Protein AF-A0A3R9F2T3-F1 (afdb_monomer_lite)

Foldseek 3Di:
DVVVVVVVVVVVVVVVVVVVVVVLVVLLVLLVVLLVCLVPPPPDDPPDPDLCVSCVSRVPSLVSLLVVQPSLLVSLLVCLVVVVDADSSLQSSQVSNCSSCPVVQPDPDDDTSNRSSVVRVVVVD

Organism: NCBI:txid285983

pLDDT: mean 88.85, std 12.15, range [47.38, 98.69]

Secondary structure (DSSP, 8-state):
-HHHHHHHHHHHHHHHHHHHHHHHHHHHHHHHHHHHHHHT-TTS-TT---THHHHHHSHHHHHHHHHTTHHHHHHHHHHHHHT---THHHHHHHHHHHHHHGGG------SSHHHHHHHHHHH--

Structure (mmCIF, N/CA/C/O backbone):
data_AF-A0A3R9F2T3-F1
#
_entry.id   AF-A0A3R9F2T3-F1
#
loop_
_atom_site.group_PDB
_atom_site.id
_atom_site.type_symbol
_atom_site.label_atom_id
_atom_site.label_alt_id
_atom_site.label_comp_id
_atom_site.label_asym_id
_atom_site.label_entity_id
_atom_site.label_seq_id
_atom_site.pdbx_PDB_ins_code
_atom_site.Cartn_x
_atom_site.Cartn_y
_atom_site.Cartn_z
_atom_site.occupancy
_atom_site.B_iso_or_equiv
_atom_site.auth_seq_id
_atom_site.auth_comp_id
_atom_site.auth_asym_id
_atom_site.auth_atom_id
_atom_site.pdbx_PDB_model_num
ATOM 1 N N . MET A 1 1 ? -36.054 19.060 29.988 1.00 62.53 1 MET A N 1
ATOM 2 C CA . MET A 1 1 ? -34.663 19.448 29.649 1.00 62.53 1 MET A CA 1
ATOM 3 C C . MET A 1 1 ? -33.721 18.248 29.517 1.00 62.53 1 MET A C 1
ATOM 5 O O . MET A 1 1 ? -33.209 18.059 28.428 1.00 62.53 1 MET A O 1
ATOM 9 N N . LYS A 1 2 ? -33.553 17.373 30.529 1.00 63.06 2 LYS A N 1
ATOM 10 C CA . LYS A 1 2 ? -32.670 16.179 30.433 1.00 63.06 2 LYS A CA 1
ATOM 11 C C . LYS A 1 2 ? -32.970 15.233 29.255 1.00 63.06 2 LYS A C 1
ATOM 13 O O . LYS A 1 2 ? -32.048 14.833 28.563 1.00 63.06 2 LYS A O 1
ATOM 18 N N . LYS A 1 3 ? -34.247 14.924 28.981 1.00 65.56 3 LYS A N 1
ATOM 19 C CA . LYS A 1 3 ? -34.648 14.070 27.839 1.00 65.56 3 LYS A CA 1
ATOM 20 C C . LYS A 1 3 ? -34.315 14.691 26.472 1.00 65.56 3 LYS A C 1
ATOM 22 O O . LYS A 1 3 ? -33.939 13.974 25.559 1.00 65.56 3 LYS A O 1
ATOM 27 N N . LEU A 1 4 ? -34.404 16.019 26.364 1.00 71.12 4 LEU A N 1
ATOM 28 C CA . LEU A 1 4 ? -34.053 16.766 25.151 1.00 71.12 4 LEU A CA 1
ATOM 29 C C . LEU A 1 4 ? -32.527 16.813 24.953 1.00 71.12 4 LEU A C 1
ATOM 31 O O . LEU A 1 4 ? -32.043 16.635 23.846 1.00 71.12 4 LEU A O 1
ATOM 35 N N . LEU A 1 5 ? -31.773 16.960 26.048 1.00 69.88 5 LEU A N 1
ATOM 36 C CA . LEU A 1 5 ? -30.308 16.893 26.063 1.00 69.88 5 LEU A CA 1
ATOM 37 C C . LEU A 1 5 ? -29.784 15.516 25.6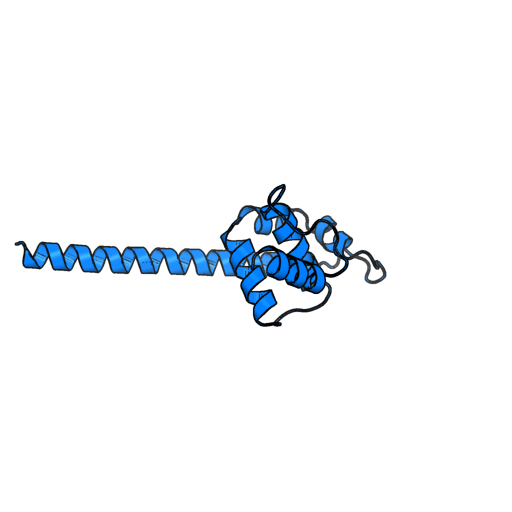26 1.00 69.88 5 LEU A C 1
ATOM 39 O O . LEU A 1 5 ? -28.881 15.447 24.802 1.00 69.88 5 LEU A O 1
ATOM 43 N N . ILE A 1 6 ? -30.381 14.427 26.123 1.00 75.38 6 ILE A N 1
ATOM 44 C CA . ILE A 1 6 ? -30.012 13.054 25.733 1.00 75.38 6 ILE A CA 1
ATOM 45 C C . ILE A 1 6 ? -30.296 12.812 24.244 1.00 75.38 6 ILE A C 1
ATOM 47 O O . ILE A 1 6 ? -29.458 12.244 23.549 1.00 75.38 6 ILE A O 1
ATOM 51 N N . LEU A 1 7 ? -31.438 13.285 23.737 1.00 74.19 7 LEU A N 1
ATOM 52 C CA . LEU A 1 7 ? -31.786 13.153 22.322 1.00 74.19 7 LEU A CA 1
ATOM 53 C C . LEU A 1 7 ? -30.789 13.900 21.420 1.00 74.19 7 LEU A C 1
ATOM 55 O O . LEU A 1 7 ? -30.310 13.332 20.443 1.00 74.19 7 LEU A O 1
ATOM 59 N N . CYS A 1 8 ? -30.410 15.132 21.777 1.00 74.06 8 CYS A N 1
ATOM 60 C CA . CYS A 1 8 ? -29.409 15.895 21.027 1.00 74.06 8 CYS A CA 1
ATOM 61 C C . CYS A 1 8 ? -28.033 15.215 21.021 1.00 74.06 8 CYS A C 1
ATOM 63 O O . CYS A 1 8 ? -27.376 15.182 19.984 1.00 74.06 8 CYS A O 1
ATOM 65 N N . VAL A 1 9 ? -27.601 14.640 22.149 1.00 76.56 9 VAL A N 1
ATOM 66 C CA . VAL A 1 9 ? -26.316 13.923 22.230 1.00 76.56 9 VAL A CA 1
ATOM 67 C C . VAL A 1 9 ? -26.311 12.691 21.320 1.00 76.56 9 VAL A C 1
ATOM 69 O O . VAL A 1 9 ? -25.340 12.476 20.599 1.00 76.56 9 VAL A O 1
ATOM 72 N N . LEU A 1 10 ? -27.402 11.921 21.282 1.00 75.62 10 LEU A N 1
ATOM 73 C CA . LEU A 1 10 ? -27.516 10.752 20.400 1.00 75.62 10 LEU A CA 1
ATOM 74 C C . LEU A 1 10 ? -27.480 11.138 18.911 1.00 75.62 10 LEU A C 1
ATOM 76 O O . LEU A 1 10 ? -26.783 10.492 18.126 1.00 75.62 10 LEU A O 1
ATOM 80 N N . VAL A 1 11 ? -28.162 12.222 18.529 1.00 75.56 11 VAL A N 1
ATOM 81 C CA . VAL A 1 11 ? -28.141 12.738 17.149 1.00 75.56 11 VAL A CA 1
ATOM 82 C C . VAL A 1 11 ? -26.733 13.201 16.753 1.00 75.56 11 VAL A C 1
ATOM 84 O O . VAL A 1 11 ? -26.256 12.848 15.675 1.00 75.56 11 VAL A O 1
ATOM 87 N N . LEU A 1 12 ? -26.022 13.911 17.634 1.00 72.38 12 LEU A N 1
ATOM 88 C CA . LEU A 1 12 ? -24.656 14.377 17.365 1.00 72.38 12 LEU A CA 1
ATOM 89 C C . LEU A 1 12 ? -23.658 13.224 17.184 1.00 72.38 12 LEU A C 1
ATOM 91 O O . LEU A 1 12 ? -22.835 13.273 16.270 1.00 72.38 12 LEU A O 1
ATOM 95 N N . ILE A 1 13 ? -23.754 12.168 17.999 1.00 75.12 13 ILE A N 1
ATOM 96 C CA . ILE A 1 13 ? -22.898 10.977 17.864 1.00 75.12 13 ILE A CA 1
ATOM 97 C C . ILE A 1 13 ? -23.143 10.289 16.514 1.00 75.12 13 ILE A C 1
ATOM 99 O O . ILE A 1 13 ? -22.188 9.926 15.825 1.00 75.12 13 ILE A O 1
ATOM 103 N N . SER A 1 14 ? -24.410 10.156 16.105 1.00 73.62 14 SER A N 1
ATOM 104 C CA . SER A 1 14 ? -24.759 9.531 14.823 1.00 73.62 14 SER A CA 1
ATOM 105 C C . SER A 1 14 ? -24.238 10.321 13.615 1.00 73.62 14 SER A C 1
ATOM 107 O O . SER A 1 14 ? -23.647 9.735 12.708 1.00 73.62 14 SER A O 1
ATOM 109 N N . ALA A 1 15 ? -24.359 11.652 13.637 1.00 75.12 15 ALA A N 1
ATOM 110 C CA . ALA A 1 15 ? -23.865 12.520 12.571 1.00 75.12 15 ALA A CA 1
ATOM 111 C C . ALA A 1 15 ? -22.330 12.497 12.475 1.00 75.12 15 ALA A C 1
ATOM 113 O O . ALA A 1 15 ? -21.773 12.483 11.377 1.00 75.12 15 ALA A O 1
ATOM 114 N N . PHE A 1 16 ? -21.638 12.444 13.618 1.00 72.12 16 PHE A N 1
ATOM 115 C CA . PHE A 1 16 ? -20.179 12.361 13.653 1.00 72.12 16 PHE A CA 1
ATOM 116 C C . PHE A 1 16 ? -19.657 11.031 13.091 1.00 72.12 16 PHE A C 1
ATOM 118 O O . PHE A 1 16 ? -18.711 11.025 12.299 1.00 72.12 16 PHE A O 1
ATOM 125 N N . GLY A 1 17 ? -20.294 9.911 13.449 1.00 77.44 17 GLY A N 1
ATOM 126 C CA . GLY A 1 17 ? -19.961 8.597 12.895 1.00 77.44 17 GLY A CA 1
ATOM 127 C C . GLY A 1 17 ? -20.178 8.533 11.381 1.00 77.44 17 GLY A C 1
ATOM 128 O O . GLY A 1 17 ? -19.307 8.055 10.653 1.00 77.44 17 GLY A O 1
ATOM 129 N N . PHE A 1 18 ? -21.293 9.089 10.903 1.00 77.25 18 PHE A N 1
ATOM 130 C CA . PHE A 1 18 ? -21.619 9.145 9.478 1.00 77.25 18 PHE A CA 1
ATOM 131 C C . PHE A 1 18 ? -20.592 9.960 8.675 1.00 77.25 18 PHE A C 1
ATOM 133 O O . PHE A 1 18 ? -20.014 9.448 7.717 1.00 77.25 18 PHE A O 1
ATOM 140 N N . LEU A 1 19 ? -20.256 11.172 9.131 1.00 78.81 19 LEU A N 1
ATOM 141 C CA . LEU A 1 19 ? -19.255 12.026 8.478 1.00 78.81 19 LEU A CA 1
ATOM 142 C C . LEU A 1 19 ? -17.863 11.366 8.424 1.00 78.81 19 LEU A C 1
ATOM 144 O O . LEU A 1 19 ? -17.111 11.536 7.462 1.00 78.81 19 LEU A O 1
ATOM 148 N N . SER A 1 20 ? -17.496 10.607 9.460 1.00 83.38 20 SER A N 1
ATOM 149 C CA . SER A 1 20 ? -16.234 9.861 9.476 1.00 83.38 20 SER A CA 1
ATOM 150 C C . SER A 1 20 ? -16.210 8.737 8.436 1.00 83.38 20 SER A C 1
ATOM 152 O O . SER A 1 20 ? -15.168 8.502 7.820 1.00 83.38 20 SER A O 1
ATOM 154 N N . ALA A 1 21 ? -17.334 8.046 8.234 1.00 85.12 21 ALA A N 1
ATOM 155 C CA . ALA A 1 21 ? -17.444 6.970 7.253 1.00 85.12 21 ALA A CA 1
ATOM 156 C C . ALA A 1 21 ? -17.345 7.501 5.815 1.00 85.12 21 ALA A C 1
ATOM 158 O O . ALA A 1 21 ? -16.584 6.951 5.018 1.00 85.12 21 ALA A O 1
ATOM 159 N N . GLU A 1 22 ? -18.027 8.608 5.505 1.00 87.19 22 GLU A N 1
ATOM 160 C CA . GLU A 1 22 ? -17.955 9.250 4.184 1.00 87.19 22 GLU A CA 1
ATOM 161 C C . GLU A 1 22 ? -16.525 9.673 3.834 1.00 87.19 22 GLU A C 1
ATOM 163 O O . GLU A 1 22 ? -16.023 9.352 2.757 1.00 87.19 22 GLU A O 1
ATOM 168 N N . ARG A 1 23 ? -15.812 10.315 4.771 1.00 90.19 23 ARG A N 1
ATOM 169 C CA . ARG A 1 23 ? -14.407 10.692 4.547 1.00 90.19 23 ARG A CA 1
ATOM 170 C C . ARG A 1 23 ? -13.491 9.487 4.340 1.00 90.19 23 ARG A C 1
ATOM 172 O O . ARG A 1 23 ? -12.561 9.567 3.533 1.00 90.19 23 ARG A O 1
ATOM 179 N N . LYS A 1 24 ? -13.723 8.380 5.056 1.00 93.44 24 LYS A N 1
ATOM 180 C CA . LYS A 1 24 ? -12.959 7.138 4.855 1.00 93.44 24 LYS A CA 1
ATOM 181 C C . LYS A 1 24 ? -13.210 6.576 3.454 1.00 93.44 24 LYS A C 1
ATOM 183 O O . LYS A 1 24 ? -12.247 6.230 2.776 1.00 93.44 24 LYS A O 1
ATOM 188 N N . MET A 1 25 ? -14.465 6.544 3.009 1.00 94.44 25 MET A N 1
ATOM 189 C CA . MET A 1 25 ? -14.836 6.073 1.671 1.00 94.44 25 MET A CA 1
ATOM 190 C C . MET A 1 25 ? -14.201 6.924 0.567 1.00 94.44 25 MET A C 1
ATOM 192 O O . MET A 1 25 ? -13.632 6.387 -0.379 1.00 94.44 25 MET A O 1
ATOM 196 N N . GLU A 1 26 ? -14.222 8.247 0.714 1.00 96.44 26 GLU A N 1
ATOM 197 C CA . GLU A 1 26 ? -13.576 9.143 -0.248 1.00 96.44 26 GLU A CA 1
ATOM 198 C C . GLU A 1 26 ? -12.052 8.954 -0.282 1.00 96.44 26 GLU A C 1
ATOM 200 O O . GLU A 1 26 ? -11.424 8.974 -1.339 1.00 96.44 26 GLU A O 1
ATOM 205 N N . THR A 1 27 ? -11.439 8.695 0.874 1.00 97.62 27 THR A N 1
ATOM 206 C CA . THR A 1 27 ? -10.010 8.360 0.943 1.00 97.62 27 THR A CA 1
ATOM 207 C C . THR A 1 27 ? -9.710 7.050 0.212 1.00 97.62 27 THR A C 1
ATOM 209 O O . THR A 1 27 ? -8.735 6.989 -0.532 1.00 97.62 27 THR A O 1
ATOM 212 N N . ILE A 1 28 ? -10.553 6.028 0.387 1.00 98.06 28 ILE A N 1
ATOM 213 C CA . ILE A 1 28 ? -10.445 4.742 -0.320 1.00 98.06 28 ILE A CA 1
ATOM 214 C C . ILE A 1 28 ? -10.572 4.938 -1.832 1.00 98.06 28 ILE A C 1
ATOM 216 O O . ILE A 1 28 ? -9.751 4.415 -2.581 1.00 98.06 28 ILE A O 1
ATOM 220 N N . ARG A 1 29 ? -11.529 5.754 -2.287 1.00 98.19 29 ARG A N 1
ATOM 221 C CA . ARG A 1 29 ? -11.674 6.079 -3.712 1.00 98.19 29 ARG A CA 1
ATOM 222 C C . ARG A 1 29 ? -10.417 6.710 -4.301 1.00 98.19 29 ARG A C 1
ATOM 224 O O . ARG A 1 29 ? -10.020 6.339 -5.401 1.00 98.19 29 ARG A O 1
ATOM 231 N N . HIS A 1 30 ? -9.789 7.640 -3.583 1.00 98.31 30 HIS A N 1
ATOM 232 C CA . HIS A 1 30 ? -8.525 8.225 -4.028 1.00 98.31 30 HIS A CA 1
ATOM 233 C C . HIS A 1 30 ? -7.396 7.191 -4.079 1.00 98.31 30 HIS A C 1
ATOM 235 O O . HIS A 1 30 ? -6.673 7.153 -5.067 1.00 98.31 30 HIS A O 1
ATOM 241 N N . ILE A 1 31 ? -7.292 6.312 -3.075 1.00 98.50 31 ILE A N 1
ATOM 242 C CA . ILE A 1 31 ? -6.305 5.220 -3.066 1.00 98.50 31 ILE A CA 1
ATOM 243 C C . ILE A 1 31 ? -6.478 4.310 -4.288 1.00 98.50 31 ILE A C 1
ATOM 245 O O . ILE A 1 31 ? -5.494 4.006 -4.960 1.00 98.50 31 ILE A O 1
ATOM 249 N N . ASP A 1 32 ? -7.709 3.891 -4.592 1.00 97.88 32 ASP A N 1
ATOM 250 C CA . ASP A 1 32 ? -7.987 3.037 -5.751 1.00 97.88 32 ASP A CA 1
ATOM 251 C C . ASP A 1 32 ? -7.696 3.764 -7.073 1.00 97.88 32 ASP A C 1
ATOM 253 O O . ASP A 1 32 ? -7.104 3.180 -7.977 1.00 97.88 32 ASP A O 1
ATOM 257 N N . SER A 1 33 ? -8.032 5.053 -7.168 1.00 98.12 33 SER A N 1
ATOM 258 C CA . SER A 1 33 ? -7.736 5.872 -8.350 1.00 98.12 33 SER A CA 1
ATOM 259 C C . SER A 1 33 ? -6.231 6.039 -8.591 1.00 98.12 33 SER A C 1
ATOM 261 O O . SER A 1 33 ? -5.772 5.943 -9.733 1.00 98.12 33 SER A O 1
ATOM 263 N N . ASP A 1 34 ? -5.453 6.296 -7.538 1.00 98.44 34 ASP A N 1
ATOM 264 C CA . ASP A 1 34 ? -3.992 6.381 -7.623 1.00 98.44 34 ASP A CA 1
ATOM 265 C C . ASP A 1 34 ? -3.406 5.016 -8.023 1.00 98.44 34 ASP A C 1
ATOM 267 O O . ASP A 1 34 ? -2.566 4.935 -8.920 1.00 98.44 34 ASP A O 1
ATOM 271 N N . LEU A 1 35 ? -3.896 3.921 -7.428 1.00 97.38 35 LEU A N 1
ATOM 272 C CA . LEU A 1 35 ? -3.460 2.560 -7.752 1.00 97.38 35 LEU A CA 1
ATOM 273 C C . LEU A 1 35 ? -3.718 2.220 -9.224 1.00 97.38 35 LEU A C 1
ATOM 275 O O . LEU A 1 35 ? -2.818 1.735 -9.912 1.00 97.38 35 LEU A O 1
ATOM 279 N N . ASP A 1 36 ? -4.917 2.513 -9.724 1.00 96.00 36 ASP A N 1
ATOM 280 C CA . ASP A 1 36 ? -5.269 2.291 -11.124 1.00 96.00 36 ASP A CA 1
ATOM 281 C C . ASP A 1 36 ? -4.423 3.159 -12.065 1.00 96.00 36 ASP A C 1
ATOM 283 O O . ASP A 1 36 ? -4.043 2.702 -13.146 1.00 96.00 36 ASP A O 1
ATOM 287 N N . THR A 1 37 ? -4.062 4.378 -11.660 1.00 95.94 37 THR A N 1
ATOM 288 C CA . THR A 1 37 ? -3.157 5.240 -12.439 1.00 95.94 37 THR A CA 1
ATOM 289 C C . THR A 1 37 ? -1.764 4.620 -12.561 1.00 95.94 37 THR A C 1
ATOM 291 O O . THR A 1 37 ? -1.197 4.587 -13.658 1.00 95.94 37 THR A O 1
ATOM 294 N N . ILE A 1 38 ? -1.233 4.056 -11.470 1.00 94.44 38 ILE A N 1
ATOM 295 C CA . ILE A 1 38 ? 0.056 3.347 -11.474 1.00 94.44 38 ILE A CA 1
ATOM 296 C C . ILE A 1 38 ? -0.008 2.127 -12.397 1.00 94.44 38 ILE A C 1
ATOM 298 O O . ILE A 1 38 ? 0.853 1.969 -13.263 1.00 94.44 38 ILE A O 1
ATOM 302 N N . VAL A 1 39 ? -1.036 1.286 -12.247 1.00 92.44 39 VAL A N 1
ATOM 303 C CA . VAL A 1 39 ? -1.209 0.048 -13.031 1.00 92.44 39 VAL A CA 1
ATOM 304 C C . VAL A 1 39 ? -1.340 0.334 -14.529 1.00 92.44 39 VAL A C 1
ATOM 306 O O . VAL A 1 39 ? -0.772 -0.390 -15.344 1.00 92.44 39 VAL A O 1
ATOM 309 N N . ASN A 1 40 ? -2.049 1.400 -14.903 1.00 91.69 40 ASN A N 1
ATOM 310 C CA . ASN A 1 40 ? -2.318 1.752 -16.300 1.00 91.69 40 ASN A CA 1
ATOM 311 C C . ASN A 1 40 ? -1.281 2.717 -16.907 1.00 91.69 40 ASN A C 1
ATOM 313 O O . ASN A 1 40 ? -1.523 3.320 -17.960 1.00 91.69 40 ASN A O 1
ATOM 317 N N . SER A 1 41 ? -0.126 2.888 -16.258 1.00 86.75 41 SER A N 1
ATOM 318 C CA . SER A 1 41 ? 0.918 3.802 -16.717 1.00 86.75 41 SER A CA 1
ATOM 319 C C . SER A 1 41 ? 1.454 3.417 -18.101 1.00 86.75 41 SER A C 1
ATOM 321 O O . SER A 1 41 ? 2.100 2.387 -18.282 1.00 86.75 41 SER A O 1
ATOM 323 N N . LYS A 1 42 ? 1.252 4.301 -19.086 1.00 79.38 42 LYS A N 1
ATOM 324 C CA . LYS A 1 42 ? 1.753 4.139 -20.466 1.00 79.38 42 LYS A CA 1
ATOM 325 C C . LYS A 1 42 ? 3.262 4.369 -20.603 1.00 79.38 42 LYS A C 1
ATOM 327 O O . LYS A 1 42 ? 3.829 4.087 -21.652 1.00 79.38 42 LYS A O 1
ATOM 332 N N . ASN A 1 43 ? 3.900 4.893 -19.555 1.00 71.06 43 ASN A N 1
ATOM 333 C CA . ASN A 1 43 ? 5.323 5.238 -19.537 1.00 71.06 43 ASN A CA 1
ATOM 334 C C . ASN A 1 43 ? 6.227 4.034 -19.223 1.00 71.06 43 ASN A C 1
ATOM 336 O O . ASN A 1 43 ? 7.450 4.167 -19.224 1.00 71.06 43 ASN A O 1
ATOM 340 N N . VAL A 1 44 ? 5.647 2.862 -18.952 1.00 76.00 44 VAL A N 1
ATOM 341 C CA . VAL 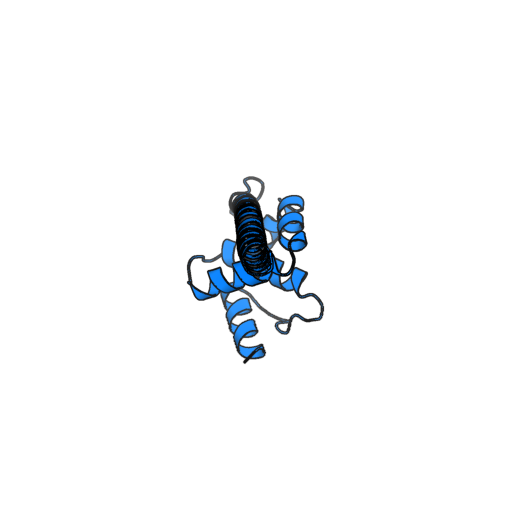A 1 44 ? 6.390 1.614 -18.775 1.00 76.00 44 VAL A CA 1
ATOM 342 C C . VAL A 1 44 ? 6.290 0.814 -20.066 1.00 76.00 44 VAL A C 1
ATOM 344 O O . VAL A 1 44 ? 5.207 0.397 -20.467 1.00 76.00 44 VAL A O 1
ATOM 347 N N . ASN A 1 45 ? 7.425 0.574 -20.725 1.00 63.38 45 ASN A N 1
ATOM 348 C CA . ASN A 1 45 ? 7.458 -0.370 -21.837 1.00 63.38 45 ASN A CA 1
ATOM 349 C C . ASN A 1 45 ? 7.053 -1.756 -21.317 1.00 63.38 45 ASN A C 1
ATOM 351 O O . ASN A 1 45 ? 7.690 -2.296 -20.410 1.00 63.38 45 ASN A O 1
ATOM 355 N N . SER A 1 46 ? 6.029 -2.348 -21.931 1.00 54.09 46 SER A N 1
ATOM 356 C CA . SER A 1 46 ? 5.417 -3.644 -21.591 1.00 54.09 46 SER A CA 1
ATOM 357 C C . SER A 1 46 ? 6.371 -4.853 -21.629 1.00 54.09 46 SER A C 1
ATOM 359 O O . SER A 1 46 ? 5.976 -5.957 -21.272 1.00 54.09 46 SER A O 1
ATOM 361 N N . PHE A 1 47 ? 7.637 -4.648 -22.008 1.00 47.38 47 PHE A N 1
ATOM 362 C CA . PHE A 1 47 ? 8.719 -5.640 -21.983 1.00 47.38 47 PHE A CA 1
ATOM 363 C C . PHE A 1 47 ? 9.526 -5.660 -20.676 1.00 47.38 47 PHE A C 1
ATOM 365 O O . PHE A 1 47 ? 10.415 -6.495 -20.513 1.00 47.38 47 PHE A O 1
ATOM 372 N N . SER A 1 48 ? 9.262 -4.746 -19.739 1.00 49.78 48 SER A N 1
ATOM 373 C CA . SER A 1 48 ? 9.942 -4.737 -18.444 1.00 49.78 48 SER A CA 1
ATOM 374 C C . SER A 1 48 ? 9.324 -5.797 -17.522 1.00 49.78 48 SER A C 1
ATOM 376 O O . SER A 1 48 ? 8.209 -5.632 -17.033 1.00 49.78 48 SER A O 1
ATOM 378 N N . SER A 1 49 ? 10.083 -6.850 -17.216 1.00 54.41 49 SER A N 1
ATOM 379 C CA . SER A 1 49 ? 9.784 -7.849 -16.174 1.00 54.41 49 SER A CA 1
ATOM 380 C C . SER A 1 49 ? 9.850 -7.291 -14.742 1.00 54.41 49 SER A C 1
ATOM 382 O O . SER A 1 49 ? 9.732 -8.034 -13.772 1.00 54.41 49 SER A O 1
ATOM 384 N N . HIS A 1 50 ? 10.062 -5.982 -14.588 1.00 67.19 50 HIS A N 1
ATOM 385 C CA . HIS A 1 50 ? 10.303 -5.334 -13.309 1.00 67.19 50 HIS A CA 1
ATOM 386 C C . HIS A 1 50 ? 9.050 -4.578 -12.880 1.00 67.19 50 HIS A C 1
ATOM 388 O O . HIS A 1 50 ? 8.875 -3.409 -13.208 1.00 67.19 50 HIS A O 1
ATOM 394 N N . THR A 1 51 ? 8.186 -5.226 -12.106 1.00 77.88 51 THR A N 1
ATOM 395 C CA . THR A 1 51 ? 6.931 -4.666 -11.572 1.00 77.88 51 THR A CA 1
ATOM 396 C C . THR A 1 51 ? 7.132 -3.322 -10.845 1.00 77.88 51 THR A C 1
ATOM 398 O O . THR A 1 51 ? 6.292 -2.429 -10.916 1.00 77.88 51 THR A O 1
ATOM 401 N N . ASN A 1 52 ? 8.313 -3.112 -10.252 1.00 84.44 52 ASN A N 1
ATOM 402 C CA . ASN A 1 52 ? 8.739 -1.849 -9.637 1.00 84.44 52 ASN A CA 1
ATOM 403 C C . ASN A 1 52 ? 8.867 -0.662 -10.626 1.00 84.44 52 ASN A C 1
ATOM 405 O O . ASN A 1 52 ? 8.857 0.497 -10.217 1.00 84.44 52 ASN A O 1
ATOM 409 N N . ALA A 1 53 ? 8.984 -0.907 -11.935 1.00 88.69 53 ALA A N 1
ATOM 410 C CA . ALA A 1 53 ? 9.050 0.152 -12.944 1.00 88.69 53 ALA A CA 1
ATOM 411 C C . ALA A 1 53 ? 7.767 1.000 -12.985 1.00 88.69 53 ALA A C 1
ATOM 413 O O . ALA A 1 53 ? 7.848 2.206 -13.203 1.00 88.69 53 ALA A O 1
ATOM 414 N N . TYR A 1 54 ? 6.607 0.398 -12.704 1.00 91.56 54 TYR A N 1
ATOM 415 C CA . TYR A 1 54 ? 5.324 1.105 -12.641 1.00 91.56 54 TYR A CA 1
ATOM 416 C C . TYR A 1 54 ? 5.286 2.118 -11.497 1.00 91.56 54 TYR A C 1
ATOM 418 O O . TYR A 1 54 ? 4.907 3.265 -11.713 1.00 91.56 54 TYR A O 1
ATOM 426 N N . ILE A 1 55 ? 5.786 1.736 -10.319 1.00 92.56 55 ILE A N 1
ATOM 427 C CA . ILE A 1 55 ? 5.910 2.634 -9.162 1.00 92.56 55 ILE A CA 1
ATOM 428 C C . ILE A 1 55 ? 6.847 3.803 -9.487 1.00 92.56 55 ILE A C 1
ATOM 430 O O . ILE A 1 55 ? 6.516 4.959 -9.244 1.00 92.56 55 ILE A O 1
ATOM 434 N N . LYS A 1 56 ? 8.004 3.522 -10.100 1.00 91.12 56 LYS A N 1
ATOM 435 C CA . LYS A 1 56 ? 8.975 4.563 -10.481 1.00 91.12 56 LYS A CA 1
ATOM 436 C C . LYS A 1 56 ? 8.449 5.526 -11.546 1.00 91.12 56 LYS A C 1
ATOM 438 O O . LYS A 1 56 ? 8.891 6.669 -11.583 1.00 91.12 56 LYS A O 1
ATOM 443 N N . ALA A 1 57 ? 7.550 5.067 -12.413 1.00 91.50 57 ALA A N 1
ATOM 444 C CA . ALA A 1 57 ? 6.940 5.893 -13.448 1.00 91.50 57 ALA A CA 1
ATOM 445 C C . ALA A 1 57 ? 5.817 6.800 -12.917 1.00 91.50 57 ALA A C 1
ATOM 447 O O . ALA A 1 57 ? 5.497 7.784 -13.577 1.00 91.50 57 ALA A O 1
ATOM 448 N N . GLN A 1 58 ? 5.231 6.465 -11.762 1.00 94.38 58 GLN A N 1
ATOM 449 C CA . GLN A 1 58 ? 4.129 7.192 -11.115 1.00 94.38 58 GLN A CA 1
ATOM 450 C C . GLN A 1 58 ? 4.438 7.421 -9.617 1.00 94.38 58 GLN A C 1
ATOM 452 O O . GLN A 1 58 ? 3.754 6.895 -8.731 1.00 94.38 58 GLN A O 1
ATOM 457 N N . PRO A 1 59 ? 5.534 8.143 -9.296 1.00 95.12 59 PRO A N 1
ATOM 458 C CA . PRO A 1 59 ? 6.008 8.270 -7.919 1.00 95.12 59 PRO A CA 1
ATOM 459 C C . PRO A 1 59 ? 5.060 9.098 -7.041 1.00 95.12 59 PRO A C 1
ATOM 461 O O . PRO A 1 59 ? 5.005 8.874 -5.831 1.00 95.12 59 PRO A O 1
ATOM 464 N N . GLN A 1 60 ? 4.316 10.043 -7.627 1.00 97.56 60 GLN A N 1
ATOM 465 C CA . GLN A 1 60 ? 3.395 10.906 -6.888 1.00 97.56 60 GLN A CA 1
ATOM 466 C C . GLN A 1 60 ? 2.172 10.121 -6.411 1.00 97.56 60 GLN A C 1
ATOM 468 O O . GLN A 1 60 ? 1.785 10.224 -5.252 1.00 97.56 60 GLN A O 1
ATOM 473 N N . GLU A 1 61 ? 1.598 9.304 -7.282 1.00 98.19 61 GLU A N 1
ATOM 474 C CA . GLU A 1 61 ? 0.448 8.445 -7.020 1.00 98.19 61 GLU A CA 1
ATOM 475 C C . GLU A 1 61 ? 0.813 7.403 -5.961 1.00 98.19 61 GLU A C 1
ATOM 477 O O . GLU A 1 61 ? 0.086 7.202 -4.988 1.00 98.19 61 GLU A O 1
ATOM 482 N N . PHE A 1 62 ? 2.002 6.801 -6.072 1.00 98.19 62 PHE A N 1
ATOM 483 C CA . PHE A 1 62 ? 2.480 5.874 -5.050 1.00 98.19 62 PHE A CA 1
ATOM 484 C C . PHE A 1 62 ? 2.663 6.571 -3.694 1.00 98.19 62 PHE A C 1
ATOM 486 O O . PHE A 1 62 ? 2.229 6.056 -2.659 1.00 98.19 62 PHE A O 1
ATOM 493 N N . HIS A 1 63 ? 3.244 7.775 -3.685 1.00 98.38 63 HIS A N 1
ATOM 494 C CA . HIS A 1 63 ? 3.356 8.581 -2.472 1.00 98.38 63 HIS A CA 1
ATOM 495 C C . HIS A 1 63 ? 1.981 8.927 -1.881 1.00 98.38 63 HIS A C 1
ATOM 497 O O . HIS A 1 63 ? 1.796 8.823 -0.665 1.00 98.38 63 HIS A O 1
ATOM 503 N N . ASN A 1 64 ? 1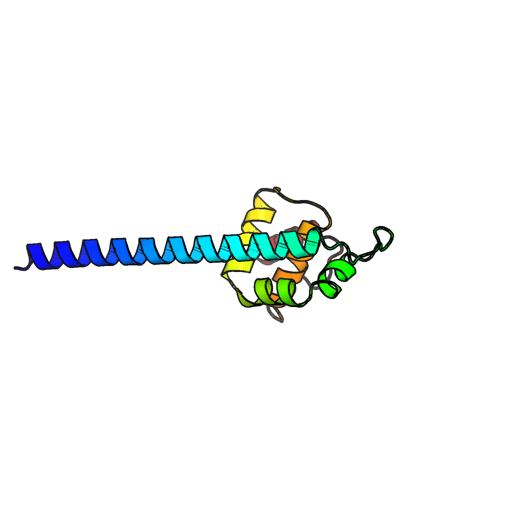.006 9.293 -2.717 1.00 98.50 64 ASN A N 1
ATOM 504 C CA . ASN A 1 64 ? -0.353 9.606 -2.284 1.00 98.50 64 ASN A CA 1
ATOM 505 C C . ASN A 1 64 ? -0.976 8.422 -1.539 1.00 98.50 64 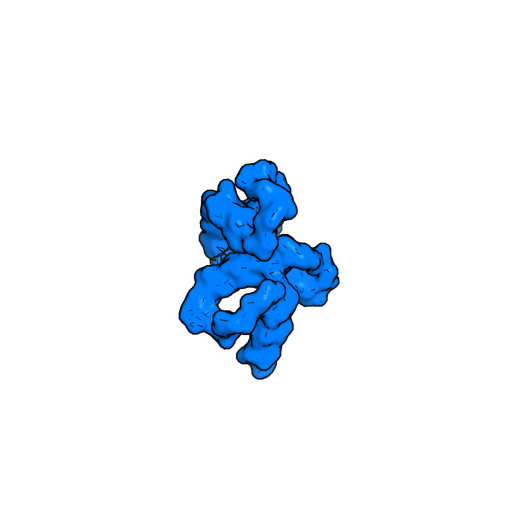ASN A C 1
ATOM 507 O O . ASN A 1 64 ? -1.496 8.627 -0.438 1.00 98.50 64 ASN A O 1
ATOM 511 N N . ILE A 1 65 ? -0.850 7.202 -2.069 1.00 98.69 65 ILE A N 1
ATOM 512 C CA . ILE A 1 65 ? -1.314 5.967 -1.418 1.00 98.69 65 ILE A CA 1
ATOM 513 C C . ILE A 1 65 ? -0.632 5.788 -0.056 1.00 98.69 65 ILE A C 1
ATOM 515 O O . ILE A 1 65 ? -1.306 5.699 0.974 1.00 98.69 65 ILE A O 1
ATOM 519 N N . VAL A 1 66 ? 0.706 5.796 -0.024 1.00 98.62 66 VAL A N 1
ATOM 520 C CA . VAL A 1 66 ? 1.497 5.589 1.206 1.00 98.62 66 VAL A CA 1
ATOM 521 C C . VAL A 1 66 ? 1.181 6.650 2.270 1.00 98.62 66 VAL A C 1
ATOM 523 O O . VAL A 1 66 ? 1.143 6.352 3.470 1.00 98.62 66 VAL A O 1
ATOM 526 N N . SER A 1 67 ? 0.893 7.888 1.855 1.00 98.38 67 SER A N 1
ATOM 527 C CA . SER A 1 67 ? 0.536 8.991 2.755 1.00 98.38 67 SER A CA 1
ATOM 528 C C . SER A 1 67 ? -0.767 8.747 3.530 1.00 98.38 67 SER A C 1
ATOM 530 O O . SER A 1 67 ? -0.953 9.337 4.595 1.00 98.38 67 SER A O 1
ATOM 532 N N . LYS A 1 68 ? -1.652 7.854 3.053 1.00 98.25 68 LYS A N 1
ATOM 533 C CA . LYS A 1 68 ? -2.916 7.517 3.737 1.00 98.25 68 LYS A CA 1
ATOM 534 C C . LYS A 1 68 ? -2.746 6.514 4.883 1.00 98.25 68 LYS A C 1
ATOM 536 O O . LYS A 1 68 ? -3.704 6.271 5.621 1.00 98.25 68 LYS A O 1
ATOM 541 N N . LYS A 1 69 ? -1.533 5.979 5.079 1.00 97.88 69 LYS A N 1
ATOM 542 C CA . LYS A 1 69 ? -1.141 5.159 6.239 1.00 97.88 69 LYS A CA 1
ATOM 543 C C . LYS A 1 69 ? -2.132 4.015 6.499 1.00 97.88 69 LYS A C 1
ATOM 545 O O . LYS A 1 69 ? -2.385 3.213 5.607 1.00 97.88 69 LYS A O 1
ATOM 550 N N . GLN A 1 70 ? -2.694 3.944 7.709 1.00 97.38 70 GLN A N 1
ATOM 551 C CA . GLN A 1 70 ? -3.547 2.843 8.153 1.00 97.38 70 GLN A CA 1
ATOM 552 C C . GLN A 1 70 ? -4.763 2.626 7.244 1.00 97.38 70 GLN A C 1
ATOM 554 O O . GLN A 1 70 ? -5.141 1.486 7.018 1.00 97.38 70 GLN A O 1
ATOM 559 N N . VAL A 1 71 ? -5.340 3.690 6.668 1.00 98.00 71 VAL A N 1
ATOM 560 C CA . VAL A 1 71 ? -6.503 3.553 5.775 1.00 98.00 71 VAL A CA 1
ATOM 561 C C . VAL A 1 71 ? -6.144 2.762 4.515 1.00 98.00 71 VAL A C 1
ATOM 563 O O . VAL A 1 71 ? -6.917 1.901 4.109 1.00 98.00 71 VAL A O 1
ATOM 566 N N . ALA A 1 72 ? -4.970 3.016 3.926 1.00 98.50 72 ALA A N 1
ATOM 567 C CA . ALA A 1 72 ? -4.487 2.258 2.772 1.00 98.50 72 ALA A CA 1
ATOM 568 C C . ALA A 1 72 ? -4.080 0.830 3.151 1.00 98.50 72 ALA A C 1
ATOM 570 O O . ALA A 1 72 ? -4.404 -0.102 2.421 1.00 98.50 72 ALA A O 1
ATOM 571 N N . LEU A 1 73 ? -3.423 0.650 4.303 1.00 98.50 73 LEU A N 1
ATOM 572 C CA . LEU A 1 73 ? -3.056 -0.677 4.798 1.00 98.50 73 LEU A CA 1
ATOM 573 C C . LEU A 1 73 ? -4.294 -1.565 4.992 1.00 98.50 73 LEU A C 1
ATOM 575 O O . LEU A 1 73 ? -4.345 -2.651 4.423 1.00 98.50 73 LEU A O 1
ATOM 579 N N . ASP A 1 74 ? -5.297 -1.090 5.733 1.00 97.94 74 ASP A N 1
ATOM 580 C CA . ASP A 1 74 ? -6.532 -1.841 5.996 1.00 97.94 74 ASP A CA 1
ATOM 581 C C . ASP A 1 74 ? -7.262 -2.188 4.694 1.00 97.94 74 ASP A C 1
ATOM 583 O O . ASP A 1 74 ? -7.658 -3.334 4.489 1.00 97.94 74 ASP A O 1
ATOM 587 N N . HIS A 1 75 ? -7.400 -1.205 3.795 1.00 98.00 75 HIS A N 1
ATOM 588 C CA . HIS A 1 75 ? -8.070 -1.383 2.505 1.00 98.00 75 HIS A CA 1
ATOM 589 C C . HIS A 1 75 ? -7.379 -2.439 1.635 1.00 98.00 75 HIS A C 1
ATOM 591 O O . HIS A 1 75 ? -8.033 -3.312 1.067 1.00 98.00 75 HIS A O 1
ATOM 597 N N . PHE A 1 76 ? -6.047 -2.412 1.553 1.00 98.00 76 PHE A N 1
ATOM 598 C CA . PHE A 1 76 ? -5.312 -3.393 0.757 1.00 98.00 76 PHE A CA 1
ATOM 599 C C . PHE A 1 76 ? -5.322 -4.787 1.374 1.00 98.00 76 PHE A C 1
ATOM 601 O O . PHE A 1 76 ? -5.483 -5.757 0.635 1.00 98.00 76 PHE A O 1
ATOM 608 N N . LEU A 1 77 ? -5.216 -4.911 2.700 1.00 97.50 77 LEU A N 1
ATOM 609 C CA . LEU A 1 77 ? -5.366 -6.203 3.376 1.00 97.50 77 LEU A CA 1
ATOM 610 C C . LEU A 1 77 ? -6.759 -6.804 3.140 1.00 97.50 77 LEU A C 1
ATOM 612 O O . LEU A 1 77 ? -6.872 -8.010 2.915 1.00 97.50 77 LEU A O 1
ATOM 616 N N . GLU A 1 78 ? -7.804 -5.974 3.125 1.00 96.94 78 GLU A N 1
ATOM 617 C CA . GLU A 1 78 ? -9.161 -6.398 2.775 1.00 96.94 78 GLU A CA 1
ATOM 618 C C . GLU A 1 78 ? -9.253 -6.867 1.313 1.00 96.94 78 GLU A C 1
ATOM 620 O O . GLU A 1 78 ? -9.768 -7.956 1.051 1.00 96.94 78 GLU A O 1
ATOM 625 N N . LYS A 1 79 ? -8.706 -6.104 0.358 1.00 96.44 79 LYS A N 1
ATOM 626 C CA . LYS A 1 79 ? -8.663 -6.505 -1.061 1.00 96.44 79 LYS A CA 1
ATOM 627 C C . LYS A 1 79 ? -7.902 -7.813 -1.282 1.00 96.44 79 LYS A C 1
ATOM 629 O O . LYS A 1 79 ? -8.357 -8.675 -2.038 1.00 96.44 79 LYS A O 1
ATOM 634 N N . PHE A 1 80 ? -6.774 -7.999 -0.595 1.00 96.25 80 PHE A N 1
ATOM 635 C CA . PHE A 1 80 ? -6.042 -9.262 -0.622 1.00 96.25 80 PHE A CA 1
ATOM 636 C C . PHE A 1 80 ? -6.902 -10.420 -0.112 1.00 96.25 80 PHE A C 1
ATOM 638 O O . PHE A 1 80 ? -6.977 -11.449 -0.789 1.00 96.25 80 PHE A O 1
ATOM 645 N N . ALA A 1 81 ? -7.573 -10.247 1.031 1.00 95.44 81 ALA A N 1
ATOM 646 C CA . ALA A 1 81 ? -8.425 -11.270 1.638 1.00 95.44 81 ALA A CA 1
ATOM 647 C C . ALA A 1 81 ? -9.563 -11.714 0.707 1.00 95.44 81 ALA A C 1
ATOM 649 O O . ALA A 1 81 ? -9.887 -12.899 0.649 1.00 95.44 81 ALA A O 1
ATOM 650 N N . LYS A 1 82 ? -10.145 -10.776 -0.049 1.00 94.88 82 LYS A N 1
ATOM 651 C CA . LYS A 1 82 ? -11.225 -11.066 -1.004 1.00 94.88 82 LYS A CA 1
ATOM 652 C C . LYS A 1 82 ? -10.746 -11.709 -2.309 1.00 94.88 82 LYS A C 1
ATOM 654 O O . LYS A 1 82 ? -11.566 -12.240 -3.049 1.00 94.88 82 LYS A O 1
ATOM 659 N N . GLY A 1 83 ? -9.443 -11.674 -2.599 1.00 88.38 83 GLY A N 1
ATOM 660 C CA . GLY A 1 83 ? -8.900 -12.220 -3.847 1.00 88.38 83 GLY A CA 1
ATOM 661 C C . GLY A 1 83 ? -9.327 -11.435 -5.091 1.00 88.38 83 GLY A C 1
ATOM 662 O O . GLY A 1 83 ? -9.395 -12.003 -6.175 1.00 88.38 83 GLY A O 1
ATOM 663 N N . GLU A 1 84 ? -9.640 -10.146 -4.936 1.00 79.06 84 GLU A N 1
ATOM 664 C CA . GLU A 1 84 ? -10.205 -9.308 -6.008 1.00 79.06 84 GLU A CA 1
ATOM 665 C C . GLU A 1 84 ? -9.175 -8.881 -7.062 1.00 79.06 84 GLU A C 1
ATOM 667 O O . GLU A 1 84 ? -9.553 -8.393 -8.123 1.00 79.06 84 GLU A O 1
ATOM 672 N N . GLU A 1 85 ? -7.881 -9.051 -6.786 1.00 80.31 85 GLU A N 1
ATOM 673 C CA . GLU A 1 85 ? -6.791 -8.504 -7.594 1.00 80.31 85 GLU A CA 1
ATOM 674 C C . GLU A 1 85 ? -5.710 -9.561 -7.856 1.00 80.31 85 GLU A C 1
ATOM 676 O O . GLU A 1 85 ? -5.589 -10.537 -7.116 1.00 80.31 85 GLU A O 1
ATOM 681 N N . ASN A 1 86 ? -4.907 -9.371 -8.909 1.00 81.25 86 ASN A N 1
ATOM 682 C CA . ASN A 1 86 ? -3.792 -10.258 -9.242 1.00 81.25 86 ASN A CA 1
ATOM 683 C C . ASN A 1 86 ? -2.583 -9.508 -9.831 1.00 81.25 86 ASN A C 1
ATOM 685 O O . ASN A 1 86 ? -2.672 -8.354 -10.268 1.00 81.25 86 ASN A O 1
ATOM 689 N N . GLY A 1 87 ? -1.428 -10.178 -9.830 1.00 89.50 87 GLY A N 1
ATOM 690 C CA . GLY A 1 87 ? -0.251 -9.780 -10.604 1.00 89.50 87 GLY A CA 1
ATOM 691 C C . GLY A 1 87 ? 0.303 -8.402 -10.231 1.00 89.50 87 GLY A C 1
ATOM 692 O O . GLY A 1 87 ? 0.691 -8.160 -9.087 1.00 89.50 87 GLY A O 1
ATOM 693 N N . LEU A 1 88 ? 0.371 -7.499 -11.217 1.00 91.88 88 LEU A N 1
ATOM 694 C CA . LEU A 1 88 ? 0.938 -6.151 -11.071 1.00 91.88 88 LEU A CA 1
ATOM 695 C C . LEU A 1 88 ? 0.261 -5.355 -9.950 1.00 91.88 88 LEU A C 1
ATOM 697 O O . LEU A 1 88 ? 0.943 -4.704 -9.159 1.00 91.88 88 LEU A O 1
ATOM 701 N N . LYS A 1 89 ? -1.069 -5.420 -9.857 1.00 94.38 89 LYS A N 1
ATOM 702 C CA . LYS A 1 89 ? -1.804 -4.614 -8.883 1.00 94.38 89 LYS A CA 1
ATOM 703 C C . LYS A 1 89 ? -1.533 -5.079 -7.452 1.00 94.38 89 LYS A C 1
ATOM 705 O O . LYS A 1 89 ? -1.196 -4.259 -6.604 1.00 94.38 89 LYS A O 1
ATOM 710 N N . GLU A 1 90 ? -1.570 -6.389 -7.209 1.00 95.12 90 GLU A N 1
ATOM 711 C CA . GLU A 1 90 ? -1.192 -6.965 -5.913 1.00 95.12 90 GLU A CA 1
ATOM 712 C C . GLU A 1 90 ? 0.240 -6.604 -5.518 1.00 95.12 90 GLU A C 1
ATOM 714 O O . GLU A 1 90 ? 0.511 -6.317 -4.354 1.00 95.12 90 GLU A O 1
ATOM 719 N N . TYR A 1 91 ? 1.173 -6.613 -6.472 1.00 95.50 91 TYR A N 1
ATOM 720 C CA . TYR A 1 91 ? 2.553 -6.223 -6.198 1.00 95.50 91 TYR A CA 1
ATOM 721 C C . TYR A 1 91 ? 2.650 -4.767 -5.731 1.00 95.50 91 TYR A C 1
ATOM 723 O O . TYR A 1 91 ? 3.332 -4.487 -4.747 1.00 95.50 91 TYR A O 1
ATOM 731 N N . ILE A 1 92 ? 1.962 -3.840 -6.407 1.00 96.38 92 ILE A N 1
ATOM 732 C CA . ILE A 1 92 ? 1.954 -2.421 -6.019 1.00 96.38 92 ILE A CA 1
ATOM 733 C C . ILE A 1 92 ? 1.315 -2.249 -4.635 1.00 96.38 92 ILE A C 1
ATOM 735 O O . ILE A 1 92 ? 1.860 -1.522 -3.803 1.00 96.38 92 ILE A O 1
ATOM 739 N N . MET A 1 93 ? 0.213 -2.954 -4.359 1.00 97.88 93 MET A N 1
ATOM 740 C CA . MET A 1 93 ? -0.428 -2.962 -3.039 1.00 97.88 93 MET A CA 1
ATOM 741 C C . MET A 1 93 ? 0.540 -3.435 -1.948 1.00 97.88 93 MET A C 1
ATOM 743 O O . MET A 1 93 ? 0.713 -2.746 -0.945 1.00 97.88 93 MET A O 1
ATOM 747 N N . ALA A 1 94 ? 1.221 -4.567 -2.157 1.00 97.69 94 ALA A N 1
ATOM 748 C CA . ALA A 1 94 ? 2.204 -5.090 -1.211 1.00 97.69 94 ALA A CA 1
ATOM 749 C C . ALA A 1 94 ? 3.373 -4.118 -1.000 1.00 97.69 94 ALA A C 1
ATOM 751 O O . ALA A 1 94 ? 3.750 -3.858 0.141 1.00 97.69 94 ALA A O 1
ATOM 752 N N . ALA A 1 95 ? 3.905 -3.518 -2.069 1.00 97.62 95 ALA A N 1
ATOM 753 C CA . ALA A 1 95 ? 4.962 -2.514 -1.968 1.00 97.62 95 ALA A CA 1
ATOM 754 C C . ALA A 1 95 ? 4.526 -1.305 -1.120 1.00 97.62 95 ALA A C 1
ATOM 756 O O . ALA A 1 95 ? 5.282 -0.847 -0.262 1.00 97.62 95 ALA A O 1
ATOM 757 N N . ALA A 1 96 ? 3.296 -0.819 -1.305 1.00 98.31 96 ALA A N 1
ATOM 758 C CA . ALA A 1 96 ? 2.749 0.259 -0.487 1.00 98.31 96 ALA A CA 1
ATOM 759 C C . ALA A 1 96 ? 2.588 -0.164 0.982 1.00 98.31 96 ALA A C 1
ATOM 761 O O . ALA A 1 96 ? 2.948 0.596 1.880 1.00 98.31 96 ALA A O 1
ATOM 762 N N . CYS A 1 97 ? 2.101 -1.379 1.253 1.00 98.50 97 CYS A N 1
ATOM 763 C CA . CYS A 1 97 ? 1.994 -1.896 2.617 1.00 98.50 97 CYS A CA 1
ATOM 764 C C . CYS A 1 97 ? 3.363 -2.008 3.306 1.00 98.50 97 CYS A C 1
ATOM 766 O O . CYS A 1 97 ? 3.484 -1.621 4.469 1.00 98.50 97 CYS A O 1
ATOM 768 N N . VAL A 1 98 ? 4.392 -2.483 2.596 1.00 98.19 98 VAL A N 1
ATOM 769 C CA . VAL A 1 98 ? 5.780 -2.534 3.086 1.00 98.19 98 VAL A CA 1
ATOM 770 C C . VAL A 1 98 ? 6.255 -1.142 3.505 1.00 98.19 98 VAL A C 1
ATOM 772 O O . VAL A 1 98 ? 6.752 -0.985 4.620 1.00 98.19 98 VAL A O 1
ATOM 775 N N . GLU A 1 99 ? 6.049 -0.133 2.657 1.00 98.06 99 GLU A N 1
ATOM 776 C CA . GLU A 1 99 ? 6.448 1.253 2.931 1.00 98.06 99 GLU A CA 1
ATOM 777 C C . GLU A 1 99 ? 5.664 1.860 4.110 1.00 98.06 99 GLU A C 1
ATOM 779 O O . GLU A 1 99 ? 6.226 2.549 4.963 1.00 98.06 99 GLU A O 1
ATOM 784 N N . ILE A 1 100 ? 4.359 1.581 4.205 1.00 98.56 100 ILE A N 1
ATOM 785 C CA . ILE A 1 100 ? 3.504 2.053 5.306 1.00 98.56 100 ILE A CA 1
ATOM 786 C C . ILE A 1 100 ? 3.947 1.456 6.648 1.00 98.56 100 ILE A C 1
ATOM 788 O O . ILE A 1 100 ? 3.978 2.167 7.656 1.00 98.56 100 ILE A O 1
ATOM 792 N N . LEU A 1 101 ? 4.261 0.160 6.669 1.00 98.06 101 LEU A N 1
ATOM 793 C CA . LEU A 1 101 ? 4.661 -0.566 7.874 1.00 98.06 101 LEU A CA 1
ATOM 794 C C . LEU A 1 101 ? 6.104 -0.250 8.295 1.00 98.06 101 LEU A C 1
ATOM 796 O O . LEU A 1 101 ? 6.406 -0.273 9.492 1.00 98.06 101 LEU A O 1
ATOM 800 N N . GLY A 1 102 ? 6.990 0.041 7.339 1.00 97.19 102 GLY A N 1
ATOM 801 C CA . GLY A 1 102 ? 8.397 0.342 7.589 1.00 97.19 102 GLY A CA 1
ATOM 802 C C . GLY A 1 102 ? 9.080 -0.758 8.406 1.00 97.19 102 GLY A C 1
ATOM 803 O O . GLY A 1 102 ? 8.993 -1.945 8.089 1.00 97.19 102 GLY A O 1
ATOM 804 N N . GLU A 1 103 ? 9.727 -0.383 9.509 1.00 96.69 103 GLU A N 1
ATOM 805 C CA . GLU A 1 103 ? 10.413 -1.326 10.406 1.00 96.69 103 GLU A CA 1
ATOM 806 C C . GLU A 1 103 ? 9.482 -2.391 10.998 1.00 96.69 103 GLU A C 1
ATOM 808 O O . GLU A 1 103 ? 9.918 -3.516 11.253 1.00 96.69 103 GLU A O 1
ATOM 813 N N . LYS A 1 104 ? 8.192 -2.066 11.157 1.00 96.38 104 LYS A N 1
ATOM 814 C CA . LYS A 1 104 ? 7.176 -2.975 11.706 1.00 96.38 104 LYS A CA 1
ATOM 815 C C . LYS A 1 104 ? 6.736 -4.046 10.713 1.00 96.38 104 LYS A C 1
ATOM 817 O O . LYS A 1 104 ? 5.977 -4.928 11.097 1.00 96.38 104 LYS A O 1
ATOM 822 N N . ASN A 1 105 ? 7.167 -3.979 9.452 1.00 97.25 105 ASN A N 1
ATOM 823 C CA . ASN A 1 105 ? 6.856 -5.006 8.467 1.00 97.25 105 ASN A CA 1
ATOM 824 C C . ASN A 1 105 ? 7.566 -6.328 8.837 1.00 97.25 105 ASN A C 1
ATOM 826 O O . ASN A 1 105 ? 8.805 -6.365 8.806 1.00 97.25 105 ASN A O 1
ATOM 830 N N . PRO A 1 106 ? 6.827 -7.416 9.131 1.00 96.44 106 PRO A N 1
ATOM 831 C CA . PRO A 1 106 ? 7.428 -8.702 9.475 1.00 96.44 106 PRO A CA 1
ATOM 832 C C . PRO A 1 106 ? 7.982 -9.447 8.249 1.00 96.44 106 PRO A C 1
ATOM 834 O O . PRO A 1 106 ? 8.856 -10.299 8.389 1.00 96.44 106 PRO A O 1
ATOM 837 N N . VAL A 1 107 ? 7.535 -9.108 7.035 1.00 97.44 107 VAL A N 1
ATOM 838 C CA . VAL A 1 107 ? 7.909 -9.815 5.804 1.00 97.44 107 VAL A CA 1
ATOM 839 C C . VAL A 1 107 ? 9.079 -9.116 5.119 1.00 97.44 107 VAL A C 1
ATOM 841 O O . VAL A 1 107 ? 8.905 -8.074 4.486 1.00 97.44 107 VAL A O 1
ATOM 844 N N . LYS A 1 108 ? 10.284 -9.686 5.225 1.00 92.62 108 LYS A N 1
ATOM 845 C CA . LYS A 1 108 ? 11.499 -9.104 4.623 1.00 92.62 108 LYS A CA 1
ATOM 846 C C . LYS A 1 108 ? 11.719 -9.504 3.166 1.00 92.62 108 LYS A C 1
ATOM 848 O O . LYS A 1 108 ? 12.222 -8.702 2.390 1.00 92.62 108 LYS A O 1
ATOM 853 N N . GLU A 1 109 ? 11.292 -10.703 2.787 1.00 93.56 109 GLU A N 1
ATOM 854 C CA . GLU A 1 109 ? 11.505 -11.252 1.447 1.00 93.56 109 GLU A CA 1
ATOM 855 C C . GLU A 1 109 ? 10.189 -11.729 0.841 1.00 93.56 109 GLU A C 1
ATOM 857 O O . GLU A 1 109 ? 9.454 -12.520 1.446 1.00 93.56 109 GLU A O 1
ATOM 862 N N . TRP A 1 110 ? 9.892 -11.263 -0.368 1.00 94.12 110 TRP A N 1
ATOM 863 C CA . TRP A 1 110 ? 8.692 -11.611 -1.119 1.00 94.12 110 TRP A CA 1
ATOM 864 C C . TRP A 1 110 ? 8.906 -11.337 -2.611 1.00 94.12 110 TRP A C 1
ATOM 866 O O . TRP A 1 110 ? 9.616 -10.407 -2.982 1.00 94.12 110 TRP A O 1
ATOM 876 N N . GLU A 1 111 ? 8.292 -12.160 -3.461 1.00 90.88 111 GLU A N 1
ATOM 877 C CA . GLU A 1 111 ? 8.435 -12.073 -4.925 1.00 90.88 111 GLU A CA 1
ATOM 878 C C . GLU A 1 111 ? 7.152 -11.578 -5.605 1.00 90.88 111 GLU A C 1
ATOM 880 O O . GLU A 1 111 ? 7.193 -10.915 -6.639 1.00 90.88 111 GLU A O 1
ATOM 885 N N . THR A 1 112 ? 5.998 -11.873 -5.004 1.00 93.25 112 THR A N 1
ATOM 886 C CA . THR A 1 112 ? 4.673 -11.504 -5.506 1.00 93.25 112 THR A CA 1
ATOM 887 C C . THR A 1 112 ? 3.877 -10.806 -4.415 1.00 93.25 112 THR A C 1
ATOM 889 O O . THR A 1 112 ? 4.078 -11.068 -3.227 1.00 93.25 112 THR A O 1
ATOM 892 N N . GLY A 1 113 ? 2.941 -9.935 -4.803 1.00 94.25 113 GLY A N 1
ATOM 893 C CA . GLY A 1 113 ? 2.087 -9.261 -3.827 1.00 94.25 113 GLY A CA 1
ATOM 894 C C . GLY A 1 113 ? 1.263 -10.238 -2.986 1.00 94.25 113 GLY A C 1
ATOM 895 O O . GLY A 1 113 ? 1.196 -10.097 -1.767 1.00 94.25 113 GLY A O 1
ATOM 896 N N . ARG A 1 114 ? 0.738 -11.296 -3.618 1.00 95.25 114 ARG A N 1
ATOM 897 C CA . ARG A 1 114 ? 0.083 -12.413 -2.925 1.00 95.25 114 ARG A CA 1
ATOM 898 C C . ARG A 1 114 ? 1.000 -13.083 -1.899 1.00 95.25 114 ARG A C 1
ATOM 900 O O . ARG A 1 114 ? 0.603 -13.247 -0.749 1.00 95.25 114 ARG A O 1
ATOM 907 N N . GLY A 1 115 ? 2.235 -13.401 -2.287 1.00 95.75 115 GLY A N 1
ATOM 908 C CA . GLY A 1 115 ? 3.211 -14.029 -1.396 1.00 95.75 115 GLY A CA 1
ATOM 909 C C . GLY A 1 115 ? 3.621 -13.132 -0.226 1.00 95.75 115 GLY A C 1
ATOM 910 O O . GLY A 1 115 ? 3.874 -13.632 0.869 1.00 95.75 115 GLY A O 1
ATOM 911 N N . TRP A 1 116 ? 3.652 -11.808 -0.413 1.00 97.31 116 TRP A N 1
ATOM 912 C CA . TRP A 1 116 ? 3.822 -10.873 0.702 1.00 97.31 116 TRP A CA 1
ATOM 913 C C . TRP A 1 116 ? 2.647 -10.952 1.681 1.00 97.31 116 TRP A C 1
ATOM 915 O O . TRP A 1 116 ? 2.867 -11.108 2.882 1.00 97.31 116 TRP A O 1
ATOM 925 N N . TYR A 1 117 ? 1.412 -10.895 1.174 1.00 97.62 117 TYR A N 1
ATOM 926 C CA . TYR A 1 117 ? 0.206 -10.936 2.002 1.00 97.62 117 TYR A CA 1
ATOM 927 C C . TYR A 1 117 ? 0.102 -12.227 2.822 1.00 97.62 117 TYR A C 1
ATOM 929 O O . TYR A 1 117 ? -0.140 -12.175 4.026 1.00 97.62 117 TYR A O 1
ATOM 937 N N . GLU A 1 118 ? 0.342 -13.383 2.204 1.00 96.50 118 GLU A N 1
ATOM 938 C CA . GLU A 1 118 ? 0.300 -14.681 2.889 1.00 96.50 118 GLU A CA 1
ATOM 939 C C . GLU A 1 118 ? 1.306 -14.749 4.045 1.00 96.50 118 GLU A C 1
ATOM 941 O O . GLU A 1 118 ? 0.956 -15.151 5.157 1.00 96.50 118 GLU A O 1
ATOM 946 N N . LYS A 1 119 ? 2.542 -14.283 3.817 1.00 98.00 119 LYS A N 1
ATOM 947 C CA . LYS A 1 119 ? 3.570 -14.200 4.866 1.00 98.00 119 LYS A CA 1
ATOM 948 C C . LYS A 1 119 ? 3.203 -13.193 5.958 1.00 98.00 119 LYS A C 1
ATOM 950 O O . LYS A 1 119 ? 3.502 -13.438 7.127 1.00 98.00 119 LYS A O 1
ATOM 955 N N . TYR A 1 120 ? 2.575 -12.075 5.592 1.00 97.88 120 TYR A N 1
ATOM 956 C CA . TYR A 1 120 ? 2.136 -11.053 6.541 1.00 97.88 120 TYR A CA 1
ATOM 957 C C . TYR A 1 120 ? 1.087 -11.626 7.492 1.00 97.88 120 TYR A C 1
ATOM 959 O O . TYR A 1 120 ? 1.269 -11.571 8.703 1.00 97.88 120 TYR A O 1
ATOM 967 N N . ILE A 1 121 ? 0.046 -12.268 6.954 1.00 97.25 121 I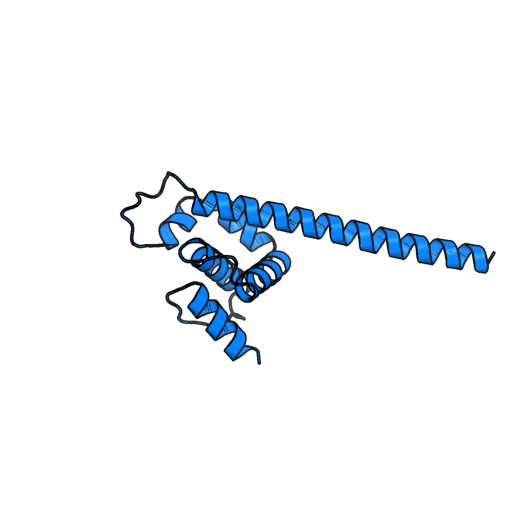LE A N 1
ATOM 968 C CA . ILE A 1 121 ? -0.984 -12.921 7.768 1.00 97.25 121 ILE A CA 1
ATOM 969 C C . ILE A 1 121 ? -0.367 -13.999 8.665 1.00 97.25 121 ILE A C 1
ATOM 971 O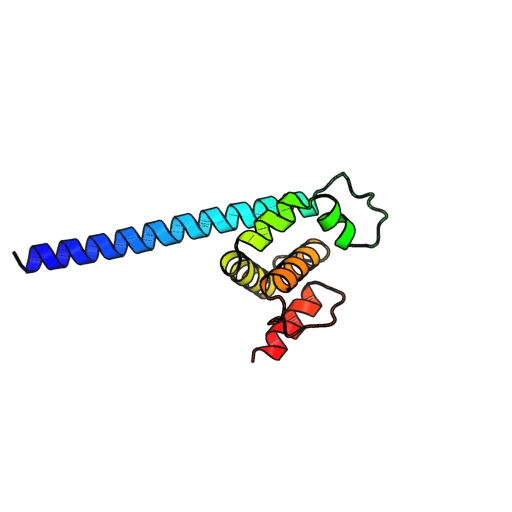 O . ILE A 1 121 ? -0.621 -13.992 9.864 1.00 97.25 121 ILE A O 1
ATOM 975 N N . ALA A 1 122 ? 0.512 -14.857 8.137 1.00 96.38 122 ALA A N 1
ATOM 976 C CA . ALA A 1 122 ? 1.181 -15.894 8.929 1.00 96.38 122 ALA A CA 1
ATOM 977 C C . ALA A 1 122 ? 2.045 -15.348 10.086 1.00 96.38 122 ALA A C 1
ATOM 979 O O . ALA A 1 122 ? 2.254 -16.049 11.071 1.00 96.38 122 ALA A O 1
ATOM 980 N N . SER A 1 123 ? 2.543 -14.114 9.977 1.00 93.88 123 SER A N 1
ATOM 981 C CA . SER A 1 123 ? 3.373 -13.467 11.006 1.00 93.88 123 SER A CA 1
ATOM 982 C C . SER A 1 123 ? 2.562 -12.725 12.076 1.00 93.88 123 SER A C 1
ATOM 984 O O . SER A 1 123 ? 3.132 -12.249 13.057 1.00 93.88 123 SER A O 1
ATOM 986 N N . ASN A 1 124 ? 1.252 -12.583 11.867 1.00 86.88 124 ASN A N 1
ATOM 987 C CA . ASN A 1 124 ? 0.343 -11.775 12.679 1.00 86.88 124 ASN A CA 1
ATOM 988 C C . ASN A 1 124 ? -0.794 -12.601 13.312 1.00 86.88 124 ASN A C 1
ATOM 990 O O . ASN A 1 124 ? -1.737 -12.015 13.850 1.00 86.88 124 ASN A O 1
ATOM 994 N N . ILE A 1 125 ? -0.699 -13.932 13.234 1.00 67.19 125 ILE A N 1
ATOM 995 C CA . ILE A 1 125 ? -1.556 -14.905 13.930 1.00 67.19 125 ILE A CA 1
ATOM 996 C C . ILE A 1 125 ? -0.950 -15.252 15.290 1.00 67.19 125 ILE A C 1
ATOM 998 O O . ILE A 1 125 ? 0.293 -15.379 15.368 1.00 67.19 125 ILE A O 1
#

Radius of gyration: 18.7 Å; chains: 1; bounding box: 46×35×52 Å

Sequence (125 aa):
MKKLLILCVLVLISAFGFLSAERKMETIRHIDSDLDTIVNSKNVNSFSSHTNAYIKAQPQEFHNIVSKKQVALDHFLEKFAKGEENGLKEYIMAAACVEILGEKNPVKEWETGRGWYEKYIASNI